Protein AF-A0A532TT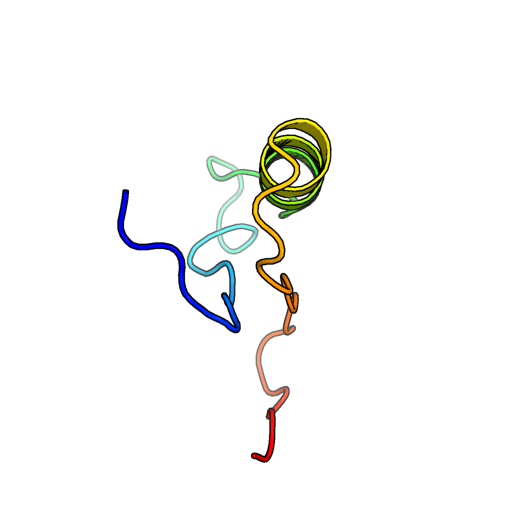H3-F1 (afdb_monomer)

Sequence (49 aa):
LILPKIVFPMHYLTFPMLAQSADDFVNAIKEKGLGTQVVVLKPGESYNF

Structure (mmCIF, N/CA/C/O backbone):
data_AF-A0A532TTH3-F1
#
_entry.id   AF-A0A532TTH3-F1
#
loop_
_atom_site.group_PDB
_atom_site.id
_atom_site.type_symbol
_atom_site.label_atom_id
_atom_site.label_alt_id
_atom_site.label_comp_id
_atom_site.label_asym_id
_atom_site.label_entity_id
_atom_site.label_seq_id
_atom_site.pdbx_PDB_ins_code
_atom_site.Cartn_x
_atom_site.Cartn_y
_atom_site.Cartn_z
_atom_site.occupancy
_atom_site.B_iso_or_equiv
_atom_site.auth_seq_id
_atom_site.auth_comp_id
_atom_site.auth_asym_id
_atom_site.auth_atom_id
_atom_site.pdbx_PDB_model_num
ATOM 1 N N . LEU A 1 1 ? -17.693 6.945 2.546 1.00 72.94 1 LEU A N 1
ATOM 2 C CA . LEU A 1 1 ? -16.253 6.710 2.804 1.00 72.94 1 LEU A CA 1
ATOM 3 C C . LEU A 1 1 ? -16.130 5.386 3.548 1.00 72.94 1 LEU A C 1
ATOM 5 O O . LEU A 1 1 ? -16.889 5.200 4.486 1.00 72.94 1 LEU A O 1
ATOM 9 N N . ILE A 1 2 ? -15.262 4.467 3.114 1.00 84.06 2 ILE A N 1
ATOM 10 C CA . ILE A 1 2 ? -15.205 3.094 3.661 1.00 84.06 2 ILE A CA 1
ATOM 11 C C . ILE A 1 2 ? -14.377 2.946 4.958 1.00 84.06 2 ILE A C 1
ATOM 13 O O . ILE A 1 2 ? -14.467 1.903 5.588 1.00 84.06 2 ILE A O 1
AT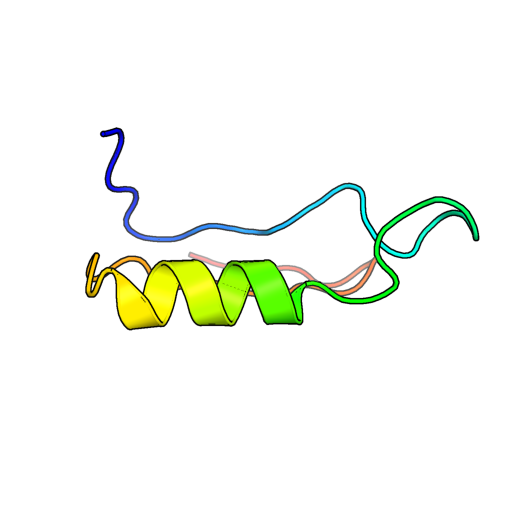OM 17 N N . LEU A 1 3 ? -13.605 3.975 5.356 1.00 90.75 3 LEU A N 1
ATOM 18 C CA . LEU A 1 3 ? -12.856 4.099 6.631 1.00 90.75 3 LEU A CA 1
ATOM 19 C C . LEU A 1 3 ? -12.294 2.782 7.223 1.00 90.75 3 LEU A C 1
ATOM 21 O O . LEU A 1 3 ? -12.602 2.426 8.363 1.00 90.75 3 LEU A O 1
ATOM 25 N N . PRO A 1 4 ? -11.474 2.034 6.470 1.00 94.81 4 PRO A N 1
ATOM 26 C CA . PRO A 1 4 ? -10.872 0.807 6.972 1.00 94.81 4 PRO A CA 1
ATOM 27 C C . PRO A 1 4 ? -9.856 1.098 8.083 1.00 94.81 4 PRO A C 1
ATOM 29 O O . PRO A 1 4 ? -9.227 2.158 8.117 1.00 94.81 4 PRO A O 1
ATOM 32 N N . LYS A 1 5 ? -9.644 0.110 8.958 1.00 94.25 5 LYS A N 1
ATOM 33 C CA . LYS A 1 5 ? -8.589 0.170 9.981 1.00 94.25 5 LYS A CA 1
ATOM 34 C C . LYS A 1 5 ? -7.190 0.138 9.358 1.00 94.25 5 LYS A C 1
ATOM 36 O O . LYS A 1 5 ? -6.323 0.896 9.777 1.00 94.25 5 LYS A O 1
ATOM 41 N N . ILE A 1 6 ? -6.990 -0.719 8.353 1.00 95.38 6 ILE A N 1
ATOM 42 C CA . ILE A 1 6 ? -5.703 -0.940 7.681 1.00 95.38 6 ILE A CA 1
ATOM 43 C C . ILE A 1 6 ? -5.921 -0.975 6.163 1.00 95.38 6 ILE A C 1
ATOM 45 O O . ILE A 1 6 ? -6.909 -1.544 5.696 1.00 95.38 6 ILE A O 1
ATOM 49 N N . VAL A 1 7 ? -5.002 -0.382 5.398 1.00 96.25 7 VAL A N 1
ATOM 50 C CA . VAL A 1 7 ? -4.965 -0.430 3.928 1.00 96.25 7 VAL A CA 1
ATOM 51 C C . VAL A 1 7 ? -3.573 -0.809 3.443 1.00 96.25 7 VAL A C 1
ATOM 53 O O . VAL A 1 7 ? -2.580 -0.245 3.900 1.00 96.25 7 VAL A O 1
ATOM 56 N N . PHE A 1 8 ? -3.530 -1.698 2.451 1.00 96.94 8 PHE A N 1
ATOM 57 C CA . PHE A 1 8 ? -2.327 -2.049 1.703 1.00 96.94 8 PHE A CA 1
ATOM 58 C C . PHE A 1 8 ? -2.440 -1.462 0.288 1.00 96.94 8 PHE A C 1
ATOM 60 O O . PHE A 1 8 ? -3.292 -1.919 -0.480 1.00 96.94 8 PHE A O 1
ATOM 67 N N . PRO A 1 9 ? -1.656 -0.431 -0.076 1.00 96.88 9 PRO A N 1
ATOM 68 C CA . PRO A 1 9 ? -1.616 0.042 -1.449 1.00 96.88 9 PRO A CA 1
ATOM 69 C C . P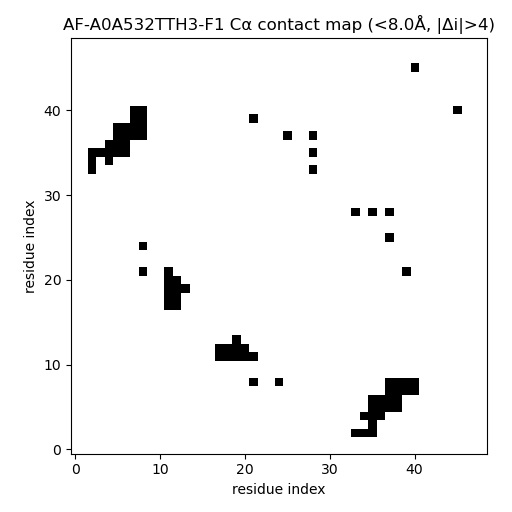RO A 1 9 ? -0.981 -1.042 -2.323 1.00 96.88 9 PRO A C 1
ATOM 71 O O . PRO A 1 9 ? 0.058 -1.608 -1.987 1.00 96.88 9 PRO A O 1
ATOM 74 N N . MET A 1 10 ? -1.625 -1.341 -3.445 1.00 95.00 10 MET A N 1
ATOM 75 C CA . MET A 1 10 ? -1.211 -2.383 -4.383 1.00 95.00 10 MET A CA 1
ATOM 76 C C . MET A 1 10 ? -1.188 -1.826 -5.804 1.00 95.00 10 MET A C 1
ATOM 78 O O . MET A 1 10 ? -1.706 -0.741 -6.060 1.00 95.00 10 MET A O 1
ATOM 82 N N . HIS A 1 11 ? -0.617 -2.601 -6.729 1.00 96.06 11 HIS A N 1
ATOM 83 C CA . HIS A 1 11 ? -0.654 -2.307 -8.164 1.00 96.06 11 HIS A CA 1
ATOM 84 C C . HIS A 1 11 ? 0.002 -0.956 -8.535 1.00 96.06 11 H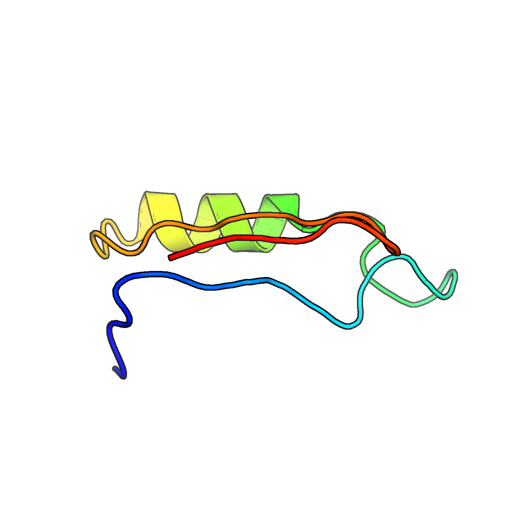IS A C 1
ATOM 86 O O . HIS A 1 11 ? -0.511 -0.176 -9.337 1.00 96.06 11 HIS A O 1
ATOM 92 N N . TYR A 1 12 ? 1.168 -0.696 -7.943 1.00 96.94 12 TYR A N 1
ATOM 93 C CA . TYR A 1 12 ? 2.083 0.399 -8.273 1.00 96.94 12 TYR A CA 1
ATOM 94 C C . TYR A 1 12 ? 3.498 -0.179 -8.479 1.00 96.94 12 TYR A C 1
ATOM 96 O O . TYR A 1 12 ? 3.715 -1.361 -8.207 1.00 96.94 12 TYR A O 1
ATOM 104 N N . LEU A 1 13 ? 4.449 0.620 -8.973 1.00 97.19 13 LEU A N 1
ATOM 105 C CA . LEU A 1 13 ? 5.879 0.298 -9.158 1.00 97.19 13 LEU A CA 1
ATOM 106 C C . LEU A 1 13 ? 6.224 -0.842 -10.147 1.00 97.19 13 LEU A C 1
ATOM 108 O O . LEU A 1 13 ? 7.352 -0.920 -10.619 1.00 97.19 13 LEU A O 1
ATOM 112 N N . THR A 1 14 ? 5.288 -1.713 -10.520 1.00 96.75 14 THR A N 1
ATOM 113 C CA . THR A 1 14 ? 5.575 -2.888 -11.366 1.00 96.75 14 THR A CA 1
ATOM 114 C C . THR A 1 14 ? 5.872 -2.557 -12.829 1.00 96.75 14 THR A C 1
ATOM 116 O O . THR A 1 14 ? 6.543 -3.339 -13.500 1.00 96.75 14 THR A O 1
ATOM 119 N N . PHE A 1 15 ? 5.401 -1.411 -13.330 1.00 97.25 15 PHE A N 1
ATOM 120 C CA . PHE A 1 15 ? 5.644 -0.951 -14.699 1.00 97.25 15 PHE A CA 1
ATOM 121 C C . PHE A 1 15 ? 6.074 0.522 -14.716 1.00 97.25 15 PHE A C 1
ATOM 123 O O . PHE A 1 15 ? 5.592 1.291 -13.881 1.00 97.25 15 PHE A O 1
ATOM 130 N N . PRO A 1 16 ? 6.887 0.962 -15.699 1.00 96.06 16 PRO A N 1
ATOM 131 C CA . PRO A 1 16 ? 7.350 2.353 -15.784 1.00 96.06 16 PRO A CA 1
ATOM 132 C C . PRO A 1 16 ? 6.230 3.397 -15.892 1.00 96.06 16 PRO A C 1
ATOM 134 O O . PRO A 1 16 ? 6.418 4.537 -15.488 1.00 96.06 16 PRO A O 1
ATOM 137 N N . MET A 1 17 ? 5.064 3.018 -16.430 1.00 97.38 17 MET A N 1
ATOM 138 C CA . MET A 1 17 ? 3.910 3.919 -16.563 1.00 97.38 17 MET A CA 1
ATOM 139 C C . MET A 1 17 ? 3.089 4.075 -15.276 1.00 97.38 17 MET A C 1
ATOM 141 O O . MET A 1 17 ? 2.205 4.926 -15.219 1.00 97.38 17 MET A O 1
ATOM 145 N N . LEU A 1 18 ? 3.335 3.248 -14.257 1.00 97.56 18 LEU A N 1
ATOM 146 C CA . LEU A 1 18 ? 2.647 3.350 -12.973 1.00 97.56 18 LEU A CA 1
ATOM 147 C C . LEU A 1 18 ? 3.370 4.325 -12.042 1.00 97.56 18 LEU A C 1
ATOM 149 O O . LEU A 1 18 ? 4.540 4.651 -12.239 1.00 97.56 18 LEU A O 1
ATOM 153 N N . ALA A 1 19 ? 2.682 4.742 -10.978 1.00 97.38 19 ALA A N 1
ATOM 154 C CA . ALA A 1 19 ? 3.322 5.447 -9.876 1.00 97.38 19 ALA A CA 1
ATOM 155 C C . ALA A 1 19 ? 4.492 4.610 -9.339 1.00 97.38 19 ALA A C 1
ATOM 157 O O . ALA A 1 19 ? 4.335 3.423 -9.052 1.00 97.38 19 ALA A O 1
ATOM 158 N N . GLN A 1 20 ? 5.667 5.225 -9.212 1.00 97.12 20 GLN A N 1
ATOM 159 C CA . GLN A 1 20 ? 6.890 4.542 -8.772 1.00 97.12 20 GLN A CA 1
ATOM 160 C C . GLN A 1 20 ? 7.014 4.474 -7.240 1.00 97.12 20 GLN A C 1
ATOM 162 O O . GLN A 1 20 ? 8.014 3.998 -6.714 1.00 97.12 20 GLN A O 1
ATOM 167 N N . SER A 1 21 ? 5.994 4.939 -6.517 1.00 97.44 21 SER A N 1
ATOM 168 C CA . SER A 1 21 ? 5.889 4.849 -5.064 1.00 97.44 21 SER A CA 1
ATOM 169 C C . SER A 1 21 ? 4.423 4.919 -4.626 1.00 97.44 21 SER A C 1
ATOM 171 O O . SER A 1 21 ? 3.561 5.371 -5.382 1.00 97.44 21 SER A O 1
ATOM 173 N N . ALA A 1 22 ? 4.151 4.486 -3.395 1.00 97.56 22 ALA A N 1
ATOM 174 C CA . ALA A 1 22 ? 2.869 4.666 -2.719 1.00 97.56 22 ALA A CA 1
ATOM 175 C C . ALA A 1 22 ? 2.795 5.976 -1.902 1.00 97.56 22 ALA A C 1
ATOM 177 O O . ALA A 1 22 ? 1.773 6.230 -1.264 1.00 97.56 22 ALA A O 1
ATOM 178 N N . ASP A 1 23 ? 3.849 6.801 -1.903 1.00 97.88 23 ASP A N 1
ATOM 179 C CA . ASP A 1 23 ? 3.975 7.972 -1.019 1.00 97.88 23 ASP A CA 1
ATOM 180 C C . ASP A 1 23 ? 2.829 8.978 -1.166 1.00 97.88 23 ASP A C 1
ATOM 182 O O . ASP A 1 23 ? 2.284 9.434 -0.162 1.00 97.88 23 ASP A O 1
ATOM 186 N N . ASP A 1 24 ? 2.394 9.270 -2.393 1.00 97.50 24 ASP A N 1
ATOM 187 C CA . ASP A 1 24 ? 1.277 10.193 -2.636 1.00 97.50 24 ASP A CA 1
ATOM 188 C C . ASP A 1 24 ? -0.017 9.702 -1.977 1.00 97.50 24 ASP A C 1
ATOM 190 O O . ASP A 1 24 ? -0.774 10.481 -1.396 1.00 97.50 24 ASP A O 1
ATOM 194 N N . PHE A 1 25 ? -0.253 8.387 -2.001 1.00 96.31 25 PHE A N 1
ATOM 195 C CA . PHE A 1 25 ? -1.407 7.781 -1.346 1.00 96.31 25 PHE A CA 1
ATOM 196 C C . PHE A 1 25 ? -1.291 7.862 0.180 1.00 96.31 25 PHE A C 1
ATOM 198 O O . PHE A 1 25 ? -2.254 8.233 0.855 1.00 96.31 25 PHE A O 1
ATOM 205 N N . VAL A 1 26 ? -0.112 7.558 0.732 1.00 96.81 26 VAL A N 1
ATOM 206 C CA . VAL A 1 26 ? 0.159 7.661 2.175 1.00 96.81 26 VAL A CA 1
ATOM 207 C C . VAL A 1 26 ? -0.066 9.094 2.662 1.00 96.81 26 VAL A C 1
ATOM 209 O O . VAL A 1 26 ? -0.768 9.306 3.655 1.00 96.81 26 VAL A O 1
ATOM 212 N N . ASN A 1 27 ? 0.468 10.079 1.939 1.00 96.88 27 ASN A N 1
ATOM 213 C CA . ASN A 1 27 ? 0.317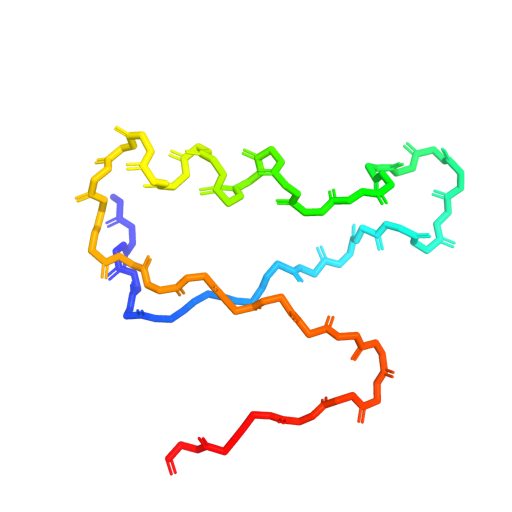 11.495 2.258 1.00 96.88 27 ASN A CA 1
ATOM 214 C C . ASN A 1 27 ? -1.149 11.927 2.182 1.00 96.88 27 ASN A C 1
ATOM 216 O O . ASN A 1 27 ? -1.653 12.515 3.136 1.00 96.88 27 ASN A O 1
ATOM 220 N N . ALA A 1 28 ? -1.875 11.538 1.133 1.00 95.69 28 ALA A N 1
ATOM 221 C CA . ALA A 1 28 ? -3.289 11.873 0.988 1.00 95.69 28 ALA A CA 1
ATOM 222 C C . ALA A 1 28 ? -4.165 11.302 2.121 1.00 95.69 28 ALA A C 1
ATOM 224 O O . ALA A 1 28 ? -5.095 11.968 2.583 1.00 95.69 28 ALA A O 1
ATOM 225 N N . ILE A 1 29 ? -3.896 10.079 2.596 1.00 94.38 29 ILE A N 1
ATOM 226 C CA . ILE A 1 29 ? -4.617 9.501 3.745 1.00 94.38 29 ILE A CA 1
ATOM 227 C C . ILE A 1 29 ? -4.275 10.243 5.040 1.00 94.38 29 ILE A C 1
ATOM 229 O O . ILE A 1 29 ? -5.173 10.527 5.840 1.00 94.38 29 ILE A O 1
ATOM 233 N N . LYS A 1 30 ? -2.999 10.595 5.229 1.00 93.06 30 LYS A N 1
ATOM 234 C CA . LYS A 1 30 ? -2.522 11.343 6.396 1.00 93.06 30 LYS A CA 1
ATOM 235 C C . LYS A 1 30 ? -3.134 12.742 6.466 1.00 93.06 30 LYS A C 1
ATOM 237 O O . LYS A 1 30 ? -3.645 13.120 7.514 1.00 93.06 30 LYS A O 1
ATOM 242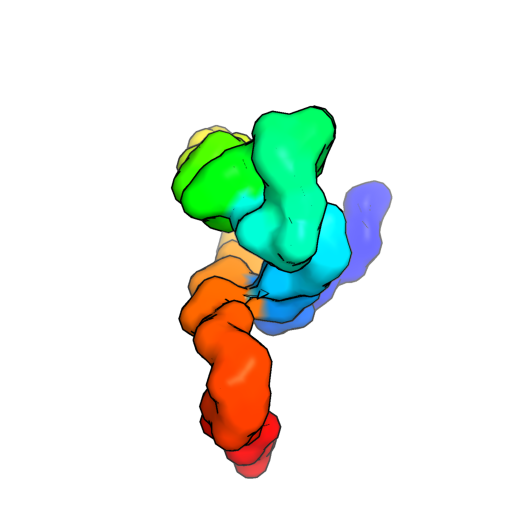 N N . GLU A 1 31 ? -3.144 13.477 5.357 1.00 96.38 31 GLU A N 1
ATOM 243 C CA . GLU A 1 31 ? -3.736 14.819 5.252 1.00 96.38 31 GLU A CA 1
ATOM 244 C C . GLU A 1 31 ? -5.240 14.820 5.527 1.00 96.38 31 GLU A C 1
ATOM 246 O O . GLU A 1 31 ? -5.771 15.752 6.125 1.00 96.38 31 GLU A O 1
ATOM 251 N N . LYS A 1 32 ? -5.937 13.749 5.135 1.00 93.62 32 LYS A N 1
ATOM 252 C CA . LYS A 1 32 ? -7.367 13.580 5.417 1.00 93.62 32 LYS A CA 1
ATOM 253 C C . LYS A 1 32 ? -7.660 13.181 6.867 1.00 93.62 32 LYS A C 1
ATOM 255 O O . LYS A 1 32 ? -8.828 13.173 7.246 1.00 93.62 32 LYS A O 1
ATOM 260 N N . GLY A 1 33 ? -6.649 12.824 7.664 1.00 90.44 33 GLY A N 1
ATOM 261 C CA . GLY A 1 33 ? -6.806 12.501 9.085 1.00 90.44 33 GLY A CA 1
ATOM 262 C C . GLY A 1 33 ? -7.713 11.296 9.360 1.00 90.44 33 GLY A C 1
ATOM 263 O O . GLY A 1 33 ? -8.374 11.254 10.393 1.00 90.44 33 GLY A O 1
ATOM 264 N N . LEU A 1 34 ? -7.781 10.320 8.446 1.00 87.00 34 LEU A N 1
ATOM 265 C CA . LEU A 1 34 ? -8.823 9.278 8.463 1.00 87.00 34 LEU A CA 1
ATOM 266 C C . LEU A 1 34 ? -8.651 8.190 9.538 1.00 87.00 34 LEU A C 1
ATOM 268 O O . LEU A 1 34 ? -9.440 7.251 9.569 1.00 87.00 34 LEU A O 1
ATOM 272 N N . GLY A 1 35 ? -7.618 8.259 10.385 1.00 89.38 35 GLY A N 1
ATOM 273 C CA . GLY A 1 35 ? -7.298 7.212 11.371 1.00 89.38 35 GLY A CA 1
ATOM 274 C C . GLY A 1 35 ? -6.962 5.840 10.761 1.00 89.38 35 GLY A C 1
ATOM 275 O O . GLY A 1 35 ? -6.703 4.888 11.490 1.00 89.38 35 GLY 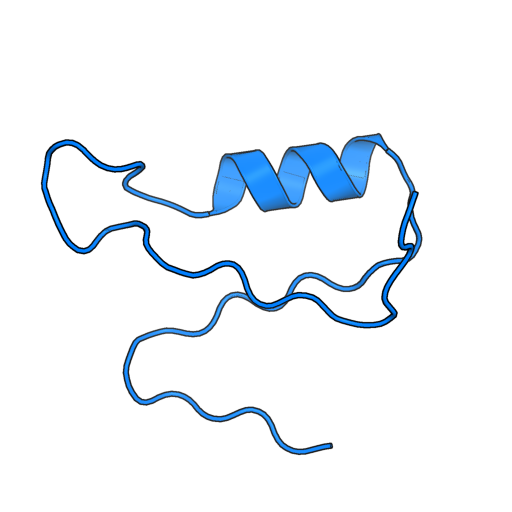A O 1
ATOM 276 N N . THR A 1 36 ? -6.960 5.733 9.431 1.00 94.75 36 THR A N 1
ATOM 277 C CA . THR A 1 36 ? -6.597 4.541 8.672 1.00 94.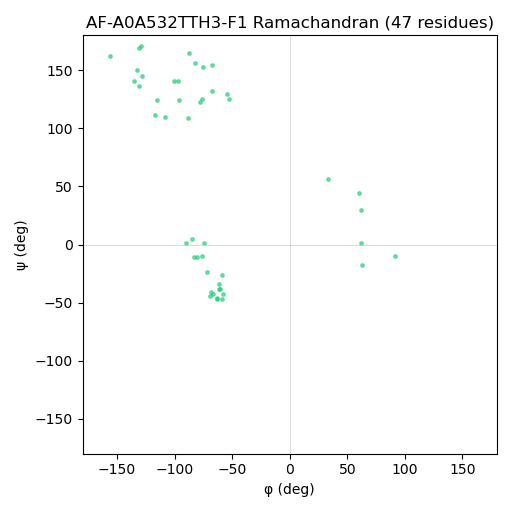75 36 THR A CA 1
ATOM 278 C C . THR A 1 36 ? -5.084 4.375 8.671 1.00 94.75 36 THR A C 1
ATOM 280 O O . THR A 1 36 ? -4.353 5.263 8.229 1.00 94.75 36 THR A O 1
ATOM 283 N N . GLN A 1 37 ? -4.613 3.211 9.106 1.00 94.81 37 GLN A N 1
ATOM 284 C CA . GLN A 1 37 ? -3.212 2.838 8.997 1.00 94.81 37 GLN A CA 1
ATOM 285 C C . GLN A 1 37 ? -2.907 2.386 7.565 1.00 94.81 37 GLN A C 1
ATOM 287 O O . GLN A 1 37 ? -3.510 1.438 7.062 1.00 94.81 37 GLN A O 1
ATOM 292 N N . VAL A 1 38 ? -1.951 3.040 6.910 1.00 96.56 38 VAL A N 1
ATOM 293 C CA . VAL A 1 38 ? -1.447 2.600 5.604 1.00 96.56 38 VAL A CA 1
ATOM 294 C C . VAL A 1 38 ? -0.187 1.772 5.823 1.00 96.56 38 VAL A C 1
ATOM 296 O O . VAL A 1 38 ? 0.760 2.244 6.449 1.00 96.56 38 VAL A O 1
ATOM 299 N N . VAL A 1 39 ? -0.176 0.539 5.320 1.00 97.06 39 VAL A N 1
ATOM 300 C CA . VAL A 1 39 ? 0.971 -0.372 5.401 1.00 97.06 39 VAL A CA 1
ATOM 301 C C . VAL A 1 39 ? 1.443 -0.677 3.990 1.00 97.06 39 VAL A C 1
ATOM 303 O O . VAL A 1 39 ? 0.748 -1.339 3.225 1.00 97.06 39 VAL A O 1
ATOM 306 N N . VAL A 1 40 ? 2.626 -0.182 3.640 1.00 97.12 40 VAL A N 1
ATOM 307 C CA . VAL A 1 40 ? 3.237 -0.418 2.331 1.00 97.12 40 VAL A CA 1
ATOM 308 C C . VAL A 1 40 ? 4.063 -1.698 2.406 1.00 97.12 40 VAL A C 1
ATOM 310 O O . VAL A 1 40 ? 5.104 -1.714 3.055 1.00 97.12 40 VAL A O 1
ATOM 313 N N . LEU A 1 41 ? 3.586 -2.758 1.756 1.00 96.69 41 LEU A N 1
ATOM 314 C CA . LEU A 1 41 ? 4.304 -4.029 1.649 1.00 96.69 41 LEU A CA 1
ATOM 315 C C . LEU A 1 41 ? 5.060 -4.102 0.321 1.00 96.69 41 LEU A C 1
ATOM 317 O O . LEU A 1 41 ? 4.541 -3.705 -0.728 1.00 96.69 41 LEU A O 1
ATOM 321 N N . LYS A 1 42 ? 6.271 -4.652 0.358 1.00 95.25 42 LYS A N 1
ATOM 322 C CA . LYS A 1 42 ? 7.021 -5.067 -0.829 1.00 95.25 42 LYS A CA 1
ATOM 323 C C . LYS A 1 42 ? 6.553 -6.450 -1.296 1.00 95.25 42 LYS A C 1
ATOM 325 O O . LYS A 1 42 ? 6.055 -7.239 -0.491 1.00 95.25 42 LYS A O 1
ATOM 330 N N . PRO A 1 43 ? 6.735 -6.789 -2.584 1.00 95.00 43 PRO A N 1
ATOM 331 C CA . PRO A 1 43 ? 6.453 -8.134 -3.073 1.00 95.00 43 PRO A CA 1
ATOM 332 C C . PRO A 1 43 ? 7.167 -9.204 -2.236 1.00 95.00 43 PRO A C 1
ATOM 334 O O . PRO A 1 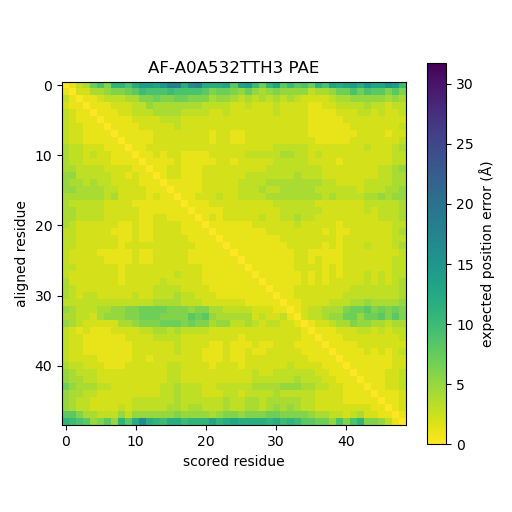43 ? 8.383 -9.155 -2.066 1.00 95.00 43 PRO A O 1
ATOM 337 N N . GLY A 1 44 ? 6.399 -10.163 -1.718 1.00 96.00 44 GLY A N 1
ATOM 338 C CA . GLY A 1 44 ? 6.896 -11.238 -0.854 1.00 96.00 44 GLY A CA 1
ATOM 339 C C . GLY A 1 44 ? 6.843 -10.943 0.648 1.00 96.00 44 GLY A C 1
ATOM 340 O O . GLY A 1 44 ? 7.014 -11.866 1.440 1.00 96.00 44 GLY A O 1
ATOM 341 N N . GLU A 1 45 ? 6.562 -9.707 1.067 1.00 97.44 45 GLU A N 1
ATOM 342 C CA . GLU A 1 45 ? 6.312 -9.402 2.477 1.00 97.44 45 GLU A CA 1
ATOM 343 C C . GLU A 1 45 ? 4.916 -9.870 2.906 1.00 97.44 45 GLU A C 1
ATOM 345 O O . GLU A 1 45 ? 3.985 -9.969 2.107 1.00 97.44 45 GLU A O 1
ATOM 350 N N . SER A 1 46 ? 4.777 -10.179 4.192 1.00 95.19 46 SER A N 1
ATOM 351 C CA . SER A 1 46 ? 3.529 -10.645 4.794 1.00 95.19 46 SER A CA 1
ATOM 352 C C . SER A 1 46 ? 3.193 -9.808 6.019 1.00 95.19 46 SER A C 1
ATOM 354 O O . SER A 1 46 ? 4.082 -9.396 6.764 1.00 95.19 46 SER A O 1
ATOM 356 N N . TYR A 1 47 ? 1.901 -9.583 6.236 1.00 94.81 47 TYR A N 1
ATOM 357 C CA . TYR A 1 47 ? 1.377 -8.907 7.415 1.00 94.81 47 TYR A CA 1
ATOM 358 C C . TYR A 1 47 ? 0.518 -9.890 8.213 1.00 94.81 47 TYR A C 1
ATOM 360 O O . TYR A 1 47 ? -0.423 -10.463 7.666 1.00 94.81 47 TYR A O 1
ATOM 368 N N . ASN A 1 48 ? 0.848 -10.085 9.490 1.00 92.56 48 ASN A N 1
ATOM 369 C CA . ASN A 1 48 ? 0.093 -10.944 10.404 1.00 92.56 48 ASN A CA 1
ATOM 370 C C . ASN A 1 48 ? -0.812 -10.087 11.297 1.00 92.56 48 ASN A C 1
ATOM 372 O O . ASN A 1 48 ? -0.406 -9.000 11.711 1.00 92.56 48 ASN A O 1
ATOM 376 N N . PHE A 1 49 ? -2.023 -10.581 11.555 1.00 82.00 49 PHE A N 1
ATOM 377 C CA . PHE A 1 49 ? -3.067 -9.907 12.331 1.00 82.00 49 PHE A CA 1
ATOM 378 C C . PHE A 1 49 ? -3.093 -10.346 13.796 1.00 82.00 49 PHE A C 1
ATOM 380 O O . PHE A 1 49 ? -2.703 -11.502 14.079 1.00 82.00 49 PHE A O 1
#

Foldseek 3Di:
DPLDQEDEDDDACPDPPGHVDCVVVVVVCVVVVSNHHYDYDDPPDDDDD

Solvent-accessible surface area (backbone atoms only — not comparable to full-atom values): 3407 Å² total; per-residue (Å²): 133,85,78,49,69,66,45,68,76,72,96,50,54,84,46,91,90,41,52,80,60,65,59,70,59,52,49,54,48,58,78,66,64,63,81,48,43,73,49,84,67,58,95,88,62,85,85,85,132

Secondary structure (DSSP, 8-state):
----SEE---S-SSSTTS-S-SHHHHHHHHHTT--PEE--PPTT-----

Radius of gyration: 11.76 Å; Cα contacts (8 Å, |Δi|>4): 41; chains: 1; bounding box: 24×26×29 Å

pLDDT: mean 94.54, std 4.57, range [72.94, 97.88]

Mean predicted aligned error: 2.73 Å

Nearest PDB structures (foldseek):
  5c53-assembly1_B  TM=5.264E-01  e=1.997E+00  Homo sapiens
  7m5h-assembly1_B  TM=5.184E-01  e=6.203E+00  Enterococcus faecalis V583
  2z8d-assembly2_B  TM=4.776E-01  e=8.840E+00  Bifidobacterium longum
  8fho-assembly1_A  TM=3.979E-01  e=7.148E+00  Danio rerio